Protein AF-A0A7Y9HM21-F1 (afdb_monomer)

Secondary structure (DSSP, 8-state):
-----HHHHHHHHHHHHHHHH-SEES-HHHHHHHHTT--HHHHHHHHHHHHHTTSEEEEE-TTS-EEEEEP-

Radius of gyration: 11.52 Å; Cα contacts (8 Å, |Δi|>4): 90; chains: 1; bounding box: 28×22×32 Å

Sequence (72 aa):
MSTLQLPDLAAAFVATQCQLSGPLLACPVVLLKTRFSLSLAGAEALAQQLHERRAWRLYRTAGGMACAEVLP

Solvent-accessible surface area (backbone atoms only — not comparable to full-atom values): 4096 Å² total; per-residue (Å²): 135,84,78,77,47,72,69,55,56,50,43,54,51,50,56,53,46,29,76,75,67,41,48,67,40,85,45,47,38,61,51,44,17,66,77,68,72,39,52,72,70,52,15,46,51,52,48,50,50,36,32,78,70,57,52,25,45,74,41,74,44,98,86,70,52,47,28,29,35,46,54,132

Mean predicted aligned error: 7.15 Å

pLDDT: mean 74.2, std 10.39, range [45.03, 90.06]

Nearest PDB structures (foldseek):
  3cta-assembly1_A-2  TM=7.480E-01  e=1.238E-02  Thermoplasma acidophilum DSM 1728
  2b0l-assembly1_A-2  TM=6.253E-01  e=1.086E-01  Bacillus subtilis
  2b0l-assembly1_B-2  TM=6.147E-01  e=8.863E-02  Bacillus subtilis
  5ey2-assembly1_C  TM=6.040E-01  e=2.292E-01  Bacillus cereus ATCC 14579
  5ey2-assembly1_D  TM=6.222E-01  e=4.519E-01  Bacillus cereus ATCC 14579

Structure (mmCIF, N/CA/C/O backbone):
data_AF-A0A7Y9HM21-F1
#
_entry.id   AF-A0A7Y9HM21-F1
#
loop_
_atom_site.group_PDB
_atom_site.id
_atom_site.type_symbol
_atom_site.label_atom_id
_atom_site.label_alt_id
_atom_site.label_comp_id
_atom_site.label_asym_id
_atom_site.label_entity_id
_atom_site.label_seq_id
_atom_site.pdbx_PDB_ins_code
_atom_site.Cartn_x
_atom_site.Cartn_y
_atom_site.Cartn_z
_atom_site.occupancy
_atom_site.B_iso_or_equiv
_atom_site.auth_seq_id
_atom_site.auth_comp_id
_atom_site.auth_asym_id
_atom_site.auth_atom_id
_atom_site.pdbx_PDB_model_num
ATOM 1 N N . MET A 1 1 ? -13.925 -6.444 21.316 1.00 45.03 1 MET A N 1
ATOM 2 C CA . MET A 1 1 ? -13.861 -5.256 20.440 1.00 45.03 1 MET A CA 1
ATOM 3 C C . MET A 1 1 ? -12.519 -5.288 19.733 1.00 45.03 1 MET A C 1
ATOM 5 O O . MET A 1 1 ? -11.515 -4.995 20.365 1.00 45.03 1 MET A O 1
ATOM 9 N N . SER A 1 2 ? -12.471 -5.754 18.485 1.00 49.69 2 SER A N 1
ATOM 10 C CA . SER A 1 2 ? -11.214 -5.832 17.735 1.00 49.69 2 SER A CA 1
ATOM 11 C C . SER A 1 2 ? -10.807 -4.426 17.313 1.00 49.69 2 SER A C 1
ATOM 13 O O . SER A 1 2 ? -11.444 -3.826 16.451 1.00 49.69 2 SER A O 1
ATOM 15 N N . THR A 1 3 ? -9.775 -3.875 17.946 1.00 60.25 3 THR A N 1
ATOM 16 C CA . THR A 1 3 ? -9.080 -2.690 17.444 1.00 60.25 3 THR A CA 1
ATOM 17 C C . THR A 1 3 ? -8.425 -3.079 16.127 1.00 60.25 3 THR A C 1
ATOM 19 O O . THR A 1 3 ? -7.395 -3.751 16.131 1.00 60.25 3 THR A O 1
ATOM 22 N N . LEU A 1 4 ? -9.054 -2.724 15.007 1.00 65.19 4 LEU A N 1
ATOM 23 C CA . LEU A 1 4 ? -8.459 -2.879 13.682 1.00 65.19 4 LEU A CA 1
ATOM 24 C C . LEU A 1 4 ? -7.113 -2.153 13.683 1.00 65.19 4 LEU A C 1
ATOM 26 O O . LEU A 1 4 ? -7.057 -0.943 13.916 1.00 65.19 4 LEU A O 1
ATOM 30 N N . GLN A 1 5 ? -6.027 -2.899 13.488 1.00 82.25 5 GLN A N 1
ATOM 31 C CA . GLN A 1 5 ? -4.697 -2.312 13.479 1.00 82.25 5 GLN A CA 1
ATOM 32 C C . GLN A 1 5 ? -4.534 -1.482 12.197 1.00 82.25 5 GLN A C 1
ATOM 34 O O . GLN A 1 5 ? -5.141 -1.780 11.166 1.00 82.25 5 GLN A O 1
ATOM 39 N N . LEU A 1 6 ? -3.704 -0.435 12.238 1.00 81.50 6 LEU A N 1
ATOM 40 C CA . LEU A 1 6 ? -3.418 0.423 11.077 1.00 81.50 6 LEU A CA 1
ATOM 41 C C . LEU A 1 6 ? -3.104 -0.379 9.786 1.00 81.50 6 LEU A C 1
ATOM 43 O O . LEU A 1 6 ? -3.628 -0.012 8.734 1.00 81.50 6 LEU A O 1
ATOM 47 N N . PRO A 1 7 ? -2.347 -1.498 9.833 1.00 79.44 7 PRO A N 1
ATOM 48 C CA . PRO A 1 7 ? -2.100 -2.333 8.658 1.00 79.44 7 PRO A CA 1
ATOM 49 C C . PRO A 1 7 ? -3.353 -3.000 8.080 1.00 79.44 7 PRO A C 1
ATOM 51 O O . PRO A 1 7 ? -3.417 -3.214 6.874 1.00 79.44 7 PRO A O 1
ATOM 54 N N . ASP A 1 8 ? -4.353 -3.322 8.902 1.00 80.62 8 ASP A N 1
ATOM 55 C CA . ASP A 1 8 ? -5.609 -3.925 8.438 1.00 80.62 8 ASP A CA 1
ATOM 56 C C . ASP A 1 8 ? -6.494 -2.886 7.746 1.00 80.62 8 ASP A C 1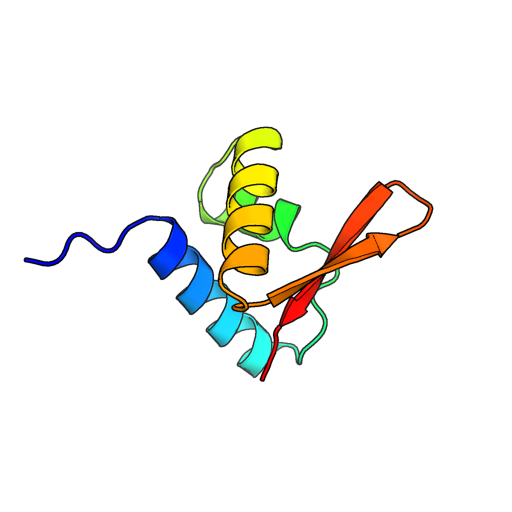
ATOM 58 O O . ASP A 1 8 ? -7.051 -3.144 6.679 1.00 80.62 8 ASP A O 1
ATOM 62 N N . LEU A 1 9 ? -6.559 -1.674 8.307 1.00 82.81 9 LEU A N 1
ATOM 63 C CA . LEU A 1 9 ? -7.246 -0.542 7.679 1.00 82.81 9 LEU A CA 1
ATOM 64 C C . LEU A 1 9 ? -6.592 -0.163 6.346 1.00 82.81 9 LEU A C 1
ATOM 66 O O . LEU A 1 9 ? -7.284 0.140 5.373 1.00 82.81 9 LEU A O 1
ATOM 70 N N . ALA A 1 10 ? -5.262 -0.200 6.290 1.00 81.50 10 ALA A N 1
ATOM 71 C CA . ALA A 1 10 ? -4.511 0.076 5.077 1.00 81.50 10 ALA A CA 1
ATOM 72 C C . ALA A 1 10 ? -4.727 -1.010 4.013 1.00 81.50 10 ALA A C 1
ATOM 74 O O . ALA A 1 10 ? -4.958 -0.672 2.855 1.00 81.50 10 ALA A O 1
ATOM 75 N N . ALA A 1 11 ? -4.756 -2.290 4.398 1.00 78.75 11 ALA A N 1
ATOM 76 C CA . ALA A 1 11 ? -5.063 -3.390 3.485 1.00 78.75 11 ALA A CA 1
ATOM 77 C C . ALA A 1 11 ? -6.478 -3.265 2.890 1.00 78.75 11 ALA A C 1
ATOM 79 O O . ALA A 1 11 ? -6.646 -3.365 1.676 1.00 78.75 11 ALA A O 1
ATOM 80 N N . ALA A 1 12 ? -7.485 -2.965 3.720 1.00 80.50 12 ALA A N 1
ATOM 81 C CA . ALA A 1 12 ? -8.863 -2.766 3.265 1.00 80.50 12 ALA A CA 1
ATOM 82 C C . ALA A 1 12 ? -9.005 -1.560 2.316 1.00 80.50 12 ALA A C 1
ATOM 84 O O . ALA A 1 12 ? -9.703 -1.631 1.300 1.00 80.50 12 ALA A O 1
ATOM 85 N N . P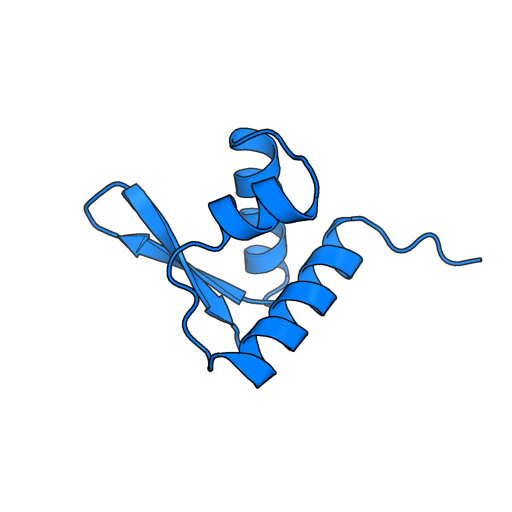HE A 1 13 ? -8.309 -0.457 2.613 1.00 82.12 13 PHE A N 1
ATOM 86 C CA . PHE A 1 13 ? -8.265 0.710 1.732 1.00 82.12 13 PHE A CA 1
ATOM 87 C C . PHE A 1 13 ? -7.655 0.366 0.368 1.00 82.12 13 PHE A C 1
ATOM 89 O O . PHE A 1 13 ? -8.219 0.725 -0.664 1.00 82.12 13 PHE A O 1
ATOM 96 N N . VAL A 1 14 ? -6.537 -0.362 0.356 1.00 75.12 14 VAL A N 1
ATOM 97 C CA . VAL A 1 14 ? -5.852 -0.780 -0.874 1.00 75.12 14 VAL A CA 1
ATOM 98 C C . VAL A 1 14 ? -6.721 -1.719 -1.715 1.00 75.12 14 VAL A C 1
ATOM 100 O O . VAL A 1 14 ? -6.853 -1.500 -2.918 1.00 75.12 14 VAL A O 1
ATOM 103 N N . ALA A 1 15 ? -7.388 -2.693 -1.092 1.00 73.94 15 ALA A N 1
ATOM 104 C CA . ALA A 1 15 ? -8.336 -3.571 -1.780 1.00 73.94 15 ALA A CA 1
ATOM 105 C C . ALA A 1 15 ? -9.487 -2.780 -2.434 1.00 73.94 15 ALA A C 1
ATOM 107 O O . ALA A 1 15 ? -9.850 -3.034 -3.581 1.00 73.94 15 ALA A O 1
ATOM 108 N N . THR A 1 16 ? -10.008 -1.759 -1.743 1.00 75.88 16 THR A N 1
ATOM 109 C CA . THR A 1 16 ? -11.054 -0.871 -2.286 1.00 75.88 16 THR A CA 1
ATOM 110 C C . THR A 1 16 ? -10.542 -0.058 -3.480 1.00 75.88 16 THR A C 1
ATOM 112 O O . THR A 1 16 ? -11.234 0.084 -4.485 1.00 75.88 16 THR A O 1
ATOM 115 N N . GLN A 1 17 ? -9.311 0.458 -3.409 1.00 72.56 17 GLN A N 1
ATOM 116 C CA . GLN A 1 17 ? -8.703 1.212 -4.511 1.00 72.56 17 GLN A CA 1
ATOM 117 C C . GLN A 1 17 ? -8.481 0.349 -5.759 1.00 72.56 17 GLN A C 1
ATOM 119 O O . GLN A 1 17 ? -8.699 0.830 -6.870 1.00 72.56 17 GLN A O 1
ATOM 124 N N . CYS A 1 18 ? -8.130 -0.930 -5.586 1.00 67.69 18 CYS A N 1
ATOM 125 C CA . CYS A 1 18 ? -8.008 -1.879 -6.694 1.00 67.69 18 CYS A CA 1
ATOM 126 C C . CYS A 1 18 ? -9.327 -2.071 -7.451 1.00 67.69 18 CYS A C 1
ATOM 128 O O . CYS A 1 18 ? -9.330 -2.147 -8.678 1.00 67.69 18 CYS A O 1
ATOM 130 N N . GLN A 1 19 ? -10.453 -2.134 -6.735 1.00 68.38 19 GLN A N 1
ATOM 131 C CA . GLN A 1 19 ? -11.774 -2.278 -7.355 1.00 68.38 19 GLN A CA 1
ATOM 132 C C . GLN A 1 19 ? -12.179 -1.039 -8.163 1.00 68.38 19 GLN A C 1
ATOM 134 O O . GLN A 1 19 ? -12.897 -1.162 -9.150 1.00 68.38 19 GLN A O 1
ATOM 139 N N . LEU A 1 20 ? -11.720 0.146 -7.751 1.00 69.31 20 LEU A N 1
ATOM 140 C CA . LEU A 1 20 ? -12.083 1.417 -8.380 1.00 69.31 20 LEU A CA 1
ATOM 141 C C . LEU A 1 20 ? -11.169 1.798 -9.552 1.00 69.31 20 LEU A C 1
ATOM 143 O O . LEU A 1 20 ? -11.652 2.332 -10.544 1.00 69.31 20 LEU A O 1
ATOM 147 N N . SER A 1 21 ? -9.861 1.555 -9.433 1.00 65.50 21 SER A N 1
ATOM 148 C CA . SER A 1 21 ? -8.850 2.068 -10.377 1.00 65.50 21 SER A CA 1
ATOM 149 C C . SER A 1 21 ? -8.105 0.973 -11.149 1.00 65.50 21 SER A C 1
ATOM 151 O O . SER A 1 21 ? -7.255 1.279 -11.983 1.00 65.50 21 SER A O 1
ATOM 153 N N . GLY A 1 22 ? -8.412 -0.300 -10.890 1.00 64.25 22 GLY A N 1
ATOM 154 C CA . GLY A 1 22 ? -7.644 -1.432 -11.399 1.00 64.25 22 GLY A CA 1
ATOM 155 C C . GLY A 1 22 ? -6.391 -1.729 -10.559 1.00 64.25 22 GLY A C 1
ATOM 156 O O . GLY A 1 22 ? -6.131 -1.068 -9.552 1.00 64.25 22 GLY A O 1
ATOM 157 N N . PRO A 1 23 ? -5.603 -2.745 -10.951 1.00 63.22 23 PRO A N 1
ATOM 158 C CA . PRO A 1 23 ? -4.547 -3.309 -10.109 1.00 63.22 23 PRO A CA 1
ATOM 159 C C . PRO A 1 23 ? -3.326 -2.398 -9.923 1.00 63.22 23 PRO A C 1
AT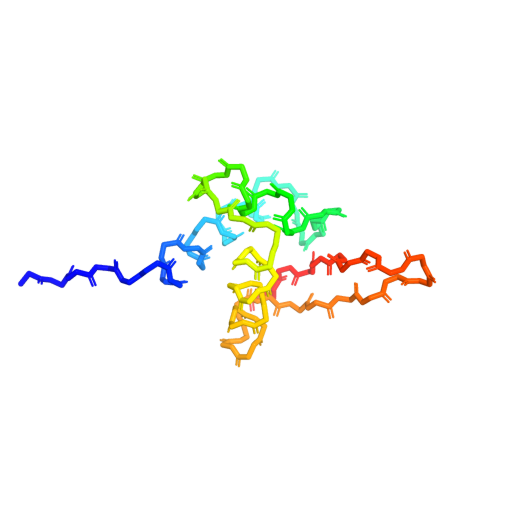OM 161 O O . PRO A 1 23 ? -2.544 -2.635 -9.011 1.00 63.22 23 PRO A O 1
ATOM 164 N N . LEU A 1 24 ? -3.142 -1.352 -10.735 1.00 60.12 24 LEU A N 1
ATOM 165 C CA . LEU A 1 24 ? -1.945 -0.505 -10.706 1.00 60.12 24 LEU A CA 1
ATOM 166 C C . LEU A 1 24 ? -2.196 0.824 -9.982 1.00 60.12 24 LEU A C 1
ATOM 168 O O . LEU A 1 24 ? -2.899 1.696 -10.488 1.00 60.12 24 LEU A O 1
ATOM 172 N N . LEU A 1 25 ? -1.542 1.019 -8.832 1.00 64.06 25 LEU A N 1
ATOM 173 C CA . LEU A 1 25 ? -1.489 2.305 -8.135 1.00 64.06 25 LEU A CA 1
ATOM 174 C C . LEU A 1 25 ? -0.132 2.981 -8.373 1.00 64.06 25 LEU A C 1
ATOM 176 O O . LEU A 1 25 ? 0.920 2.482 -7.967 1.00 64.06 25 LEU A O 1
ATOM 180 N N . ALA A 1 26 ? -0.168 4.164 -8.993 1.00 57.91 26 ALA A N 1
ATOM 181 C CA . ALA A 1 26 ? 1.022 4.918 -9.395 1.00 57.91 26 ALA A CA 1
ATOM 182 C C . ALA A 1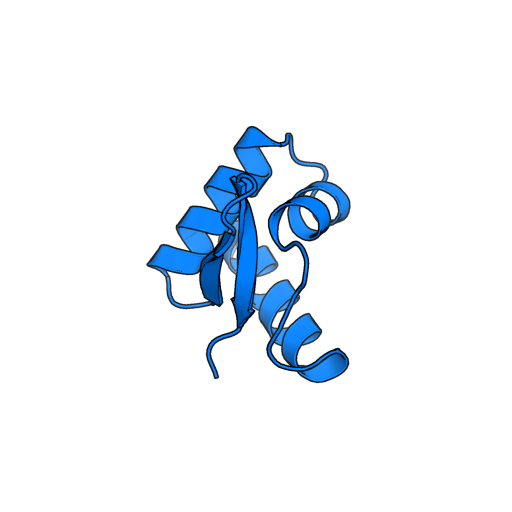 26 ? 1.902 5.392 -8.218 1.00 57.91 26 ALA A C 1
ATOM 184 O O . ALA A 1 26 ? 3.093 5.619 -8.409 1.00 57.91 26 ALA A O 1
ATOM 185 N N . CYS A 1 27 ? 1.358 5.541 -6.999 1.00 66.31 27 CYS A N 1
ATOM 186 C CA . CYS A 1 27 ? 2.164 5.870 -5.816 1.00 66.31 27 CYS A CA 1
ATOM 187 C C . CYS A 1 27 ? 1.481 5.473 -4.483 1.00 66.31 27 CYS A C 1
ATOM 189 O O . CYS A 1 27 ? 0.868 6.314 -3.814 1.00 66.31 27 CYS A O 1
ATOM 191 N N . PRO A 1 28 ? 1.579 4.201 -4.060 1.00 72.06 28 PRO A N 1
ATOM 192 C CA . PRO A 1 28 ? 1.052 3.698 -2.786 1.00 72.06 28 PRO A CA 1
ATOM 193 C C . PRO A 1 28 ? 1.447 4.524 -1.560 1.00 72.06 28 PRO A C 1
ATOM 195 O O . PRO A 1 28 ? 0.616 4.804 -0.699 1.00 72.06 28 PRO A O 1
ATOM 198 N N . VAL A 1 29 ? 2.713 4.936 -1.483 1.00 77.81 29 VAL A N 1
ATOM 199 C CA . VAL A 1 29 ? 3.269 5.624 -0.312 1.00 77.81 29 VAL A CA 1
ATOM 200 C C . VAL A 1 29 ? 2.616 6.993 -0.124 1.00 77.81 29 VAL A C 1
ATOM 202 O O . VAL A 1 29 ? 2.226 7.335 0.987 1.00 77.81 29 VAL A O 1
ATOM 205 N N . VAL A 1 30 ? 2.426 7.764 -1.199 1.00 78.50 30 VAL A N 1
ATOM 206 C CA . VAL A 1 30 ? 1.785 9.090 -1.131 1.00 78.50 30 VAL A CA 1
ATOM 207 C C . VAL A 1 30 ? 0.311 8.970 -0.736 1.00 78.50 30 VAL A C 1
ATOM 209 O O . VAL A 1 30 ? -0.175 9.766 0.074 1.00 78.50 30 VAL A O 1
ATOM 212 N N . LEU A 1 31 ? -0.387 7.950 -1.243 1.00 79.56 31 LEU A N 1
ATOM 213 C CA . LEU A 1 31 ? -1.778 7.673 -0.880 1.00 79.56 31 LEU A CA 1
ATOM 214 C C . LEU A 1 31 ? -1.911 7.287 0.596 1.00 79.56 31 LEU A C 1
ATOM 216 O O . LEU A 1 31 ? -2.727 7.876 1.301 1.00 79.56 31 LEU A O 1
ATOM 220 N N . LEU A 1 32 ? -1.076 6.366 1.088 1.00 81.94 32 LEU A N 1
ATOM 221 C CA . LEU A 1 32 ? -1.055 5.980 2.502 1.00 81.94 32 LEU A CA 1
ATOM 222 C C . LEU A 1 32 ? -0.693 7.161 3.407 1.00 81.94 32 LEU A C 1
ATOM 224 O O . LEU A 1 32 ? -1.366 7.398 4.410 1.00 81.94 32 LEU A O 1
ATOM 228 N N . LYS A 1 33 ? 0.326 7.940 3.026 1.00 85.94 33 LYS A N 1
ATOM 229 C CA . LYS A 1 33 ? 0.756 9.147 3.739 1.00 85.94 33 LYS A CA 1
ATOM 230 C C . LYS A 1 33 ? -0.402 10.126 3.913 1.00 85.94 33 LYS A C 1
ATOM 232 O O . LYS A 1 33 ? -0.646 10.597 5.018 1.00 85.94 33 LYS A O 1
ATOM 237 N N . THR A 1 34 ? -1.129 10.402 2.832 1.00 85.06 34 THR A N 1
ATOM 238 C CA . THR A 1 34 ? -2.243 11.359 2.831 1.00 85.06 34 THR A CA 1
ATOM 239 C C . THR A 1 34 ? -3.448 10.810 3.591 1.00 85.06 34 THR A C 1
ATOM 241 O O . THR A 1 34 ? -4.029 11.508 4.416 1.00 85.06 34 THR A O 1
ATOM 244 N N . ARG A 1 35 ? -3.806 9.540 3.361 1.00 86.50 35 ARG A N 1
ATOM 245 C CA . ARG A 1 35 ? -5.005 8.914 3.933 1.00 86.50 35 ARG A CA 1
ATOM 246 C C . ARG A 1 35 ? -4.910 8.672 5.438 1.00 86.50 35 ARG A C 1
ATOM 248 O O . ARG A 1 35 ? -5.938 8.737 6.116 1.00 86.50 35 ARG A O 1
ATOM 255 N N . PHE A 1 36 ? -3.714 8.355 5.927 1.00 86.62 36 PHE A N 1
ATOM 256 C CA . PHE A 1 36 ? -3.447 8.011 7.325 1.00 86.62 36 PHE A CA 1
ATOM 257 C C . PHE A 1 36 ? -2.609 9.071 8.055 1.00 86.62 36 PHE A C 1
ATOM 259 O O . PHE A 1 36 ? -2.174 8.828 9.176 1.00 86.62 36 PHE A O 1
ATOM 266 N N . SER A 1 37 ? -2.376 10.234 7.432 1.00 90.06 37 SER A N 1
ATOM 267 C CA . SER A 1 37 ? -1.586 11.345 7.989 1.00 90.06 37 SER A CA 1
ATOM 268 C C . SER A 1 37 ? -0.213 10.908 8.524 1.00 90.06 37 SER A C 1
ATOM 270 O O . SER A 1 37 ? 0.233 11.353 9.579 1.00 90.06 37 SER A O 1
ATOM 272 N N . LEU A 1 38 ? 0.459 10.011 7.798 1.00 85.56 38 LEU A N 1
ATOM 273 C CA . LEU A 1 38 ? 1.753 9.451 8.194 1.00 85.56 38 LEU A CA 1
ATOM 274 C C . LEU A 1 38 ? 2.912 10.338 7.728 1.00 85.56 38 LEU A C 1
ATOM 276 O O . LEU A 1 38 ? 2.796 11.122 6.784 1.00 85.56 38 LEU A O 1
ATOM 280 N N . SER A 1 39 ? 4.076 10.174 8.357 1.00 88.81 39 SER A N 1
ATOM 281 C CA . SER A 1 39 ? 5.336 10.637 7.770 1.00 88.81 39 SER A CA 1
ATOM 282 C C . SER A 1 39 ? 5.671 9.814 6.520 1.00 88.81 39 SER A C 1
ATOM 284 O O . SER A 1 39 ? 5.123 8.730 6.317 1.00 88.81 39 SER A O 1
ATOM 286 N N . LEU A 1 40 ? 6.589 10.305 5.679 1.00 82.56 40 LEU A N 1
ATOM 287 C CA . LEU A 1 40 ? 7.046 9.545 4.508 1.00 82.56 40 LEU A CA 1
ATOM 288 C C . LEU A 1 40 ? 7.598 8.170 4.924 1.00 82.56 40 LEU A C 1
ATOM 290 O O . LEU A 1 40 ? 7.134 7.155 4.419 1.00 82.56 40 LEU A O 1
ATOM 294 N N . ALA A 1 41 ? 8.482 8.142 5.925 1.00 84.31 41 ALA A N 1
ATOM 295 C CA . ALA A 1 41 ? 9.039 6.906 6.473 1.00 84.31 41 ALA A CA 1
ATOM 296 C C . ALA A 1 41 ? 7.960 5.975 7.060 1.00 84.31 41 ALA A C 1
ATOM 298 O O . ALA A 1 41 ? 8.024 4.762 6.883 1.00 84.31 41 ALA A O 1
ATOM 299 N N . GLY A 1 42 ? 6.938 6.527 7.726 1.00 85.81 42 GLY A N 1
ATOM 300 C CA . GLY A 1 42 ? 5.823 5.738 8.256 1.00 85.81 42 GLY A CA 1
ATOM 301 C C . GLY A 1 42 ? 4.953 5.127 7.155 1.00 85.81 42 GLY A C 1
ATOM 302 O O . GLY A 1 42 ? 4.544 3.974 7.260 1.00 85.81 42 GLY A O 1
ATOM 303 N N . ALA A 1 43 ? 4.705 5.873 6.078 1.00 84.50 43 ALA A N 1
ATOM 304 C CA . ALA A 1 43 ? 3.973 5.378 4.919 1.00 84.50 43 ALA A CA 1
ATOM 305 C C . ALA A 1 43 ? 4.767 4.315 4.141 1.00 84.50 43 ALA A C 1
ATOM 307 O O . ALA A 1 43 ? 4.176 3.341 3.685 1.00 84.50 43 ALA A O 1
ATOM 308 N N . GLU A 1 44 ? 6.090 4.461 4.027 1.00 83.50 44 GLU A N 1
ATOM 309 C CA . GLU A 1 44 ? 6.975 3.443 3.444 1.00 83.50 44 GLU A CA 1
ATOM 310 C C . GLU A 1 44 ? 7.014 2.168 4.289 1.00 83.50 44 GLU A C 1
ATOM 312 O O . GLU A 1 44 ? 6.893 1.072 3.746 1.00 83.50 44 GLU A O 1
ATOM 317 N N . ALA A 1 45 ? 7.114 2.294 5.615 1.00 85.81 45 ALA A N 1
ATOM 318 C CA . ALA A 1 45 ? 7.074 1.151 6.523 1.00 85.81 45 ALA A CA 1
ATOM 319 C C . ALA A 1 45 ? 5.729 0.412 6.438 1.00 85.81 45 ALA A C 1
ATOM 321 O O . ALA A 1 45 ? 5.699 -0.810 6.303 1.00 85.81 45 ALA A O 1
ATOM 322 N N . LEU A 1 46 ? 4.614 1.150 6.441 1.00 85.75 46 LEU A N 1
ATOM 323 C CA . LEU A 1 46 ? 3.281 0.578 6.253 1.00 85.75 46 LEU A CA 1
ATOM 324 C C . LEU A 1 46 ? 3.155 -0.096 4.884 1.00 85.75 46 LEU A C 1
ATOM 326 O O . LEU A 1 46 ? 2.565 -1.169 4.766 1.00 85.75 46 LEU A O 1
ATOM 330 N N . ALA A 1 47 ? 3.746 0.503 3.852 1.00 82.38 47 ALA A N 1
ATOM 331 C CA . ALA A 1 47 ? 3.740 -0.075 2.526 1.00 82.38 47 ALA A CA 1
ATOM 332 C C . ALA A 1 47 ? 4.510 -1.390 2.450 1.00 82.38 47 ALA A C 1
ATOM 334 O O . ALA A 1 47 ? 4.025 -2.363 1.869 1.00 82.38 47 ALA A O 1
ATOM 335 N N . GLN A 1 48 ? 5.684 -1.431 3.067 1.00 83.62 48 GLN A N 1
ATOM 336 C CA . GLN A 1 48 ? 6.499 -2.630 3.167 1.00 83.62 48 GLN A CA 1
ATOM 337 C C . GLN A 1 48 ? 5.767 -3.735 3.947 1.00 83.62 48 GLN A C 1
ATOM 339 O O . GLN A 1 48 ? 5.719 -4.873 3.489 1.00 83.62 48 GLN A O 1
ATOM 344 N N . GLN A 1 49 ? 5.085 -3.395 5.044 1.00 85.81 49 GLN A N 1
ATOM 345 C CA . GLN A 1 49 ? 4.259 -4.352 5.790 1.00 85.81 49 GLN A CA 1
ATOM 346 C C . GLN A 1 49 ? 3.122 -4.934 4.942 1.00 85.81 49 GLN A C 1
ATOM 348 O O . GLN A 1 49 ? 2.879 -6.138 4.959 1.00 85.81 49 GLN A O 1
ATOM 353 N N . LEU A 1 50 ? 2.421 -4.104 4.169 1.00 83.38 50 LEU A N 1
ATOM 354 C CA . LEU A 1 50 ? 1.376 -4.578 3.257 1.00 83.38 50 LEU A CA 1
ATOM 355 C C . LEU A 1 50 ? 1.935 -5.489 2.155 1.00 83.38 50 LEU A C 1
ATOM 357 O O . LEU A 1 50 ? 1.250 -6.415 1.714 1.00 83.38 50 LEU A O 1
ATOM 361 N N . HIS A 1 51 ? 3.182 -5.260 1.739 1.00 83.75 51 HIS A N 1
ATOM 362 C CA . HIS A 1 51 ? 3.876 -6.123 0.791 1.00 83.75 51 HIS A CA 1
ATOM 363 C C . HIS A 1 51 ? 4.207 -7.491 1.384 1.00 83.75 51 HIS A C 1
ATOM 365 O O . HIS A 1 51 ? 3.895 -8.520 0.785 1.00 83.75 51 HIS A O 1
ATOM 371 N N . GLU A 1 52 ? 4.760 -7.510 2.592 1.00 85.06 52 GLU A N 1
ATOM 372 C CA . GLU A 1 52 ? 5.067 -8.737 3.331 1.00 85.06 52 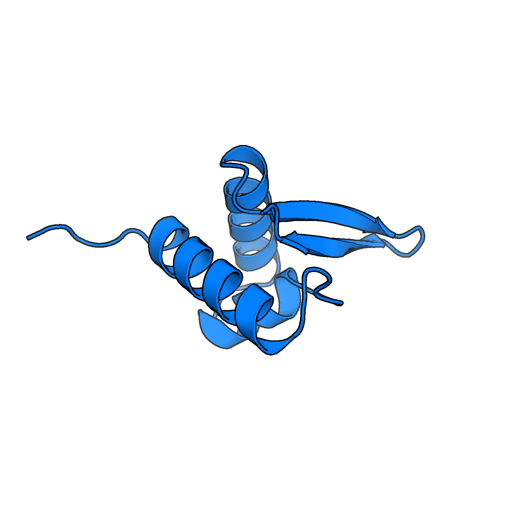GLU A CA 1
ATOM 373 C C . GLU A 1 52 ? 3.808 -9.564 3.619 1.00 85.06 52 GLU A C 1
ATOM 375 O O . GLU A 1 52 ? 3.826 -10.791 3.529 1.00 85.06 52 GLU A O 1
ATOM 380 N N . ARG A 1 53 ? 2.680 -8.891 3.871 1.00 81.50 53 ARG A N 1
ATOM 381 C CA . ARG A 1 53 ? 1.363 -9.518 4.057 1.00 81.50 53 ARG A CA 1
ATOM 382 C C . ARG A 1 53 ? 0.690 -9.953 2.752 1.00 81.50 53 ARG A C 1
ATOM 384 O O . ARG A 1 53 ? -0.417 -10.479 2.807 1.00 81.50 53 ARG A O 1
ATOM 391 N N . ARG A 1 54 ? 1.330 -9.743 1.595 1.00 78.12 54 ARG A N 1
ATOM 392 C CA . ARG A 1 54 ? 0.787 -10.034 0.255 1.00 78.12 54 ARG A CA 1
ATOM 393 C C . ARG A 1 54 ? -0.537 -9.322 -0.056 1.00 78.12 54 ARG A C 1
ATOM 395 O O . ARG A 1 54 ? -1.275 -9.776 -0.919 1.00 78.12 54 ARG A O 1
ATOM 402 N N . ALA A 1 55 ? -0.825 -8.199 0.601 1.00 77.31 55 ALA A N 1
ATOM 403 C CA . ALA A 1 55 ? -1.965 -7.353 0.239 1.00 77.31 55 ALA A CA 1
ATOM 404 C C . ALA A 1 55 ? -1.692 -6.581 -1.065 1.00 77.31 55 ALA A C 1
ATOM 406 O O . ALA A 1 55 ? -2.605 -6.265 -1.820 1.00 77.31 55 ALA A O 1
ATOM 407 N N . TRP A 1 56 ? -0.418 -6.293 -1.346 1.00 77.44 56 TRP A N 1
ATOM 408 C CA . TRP A 1 56 ? 0.035 -5.734 -2.618 1.00 77.44 56 TRP A CA 1
ATOM 409 C C . TRP A 1 56 ? 1.488 -6.118 -2.921 1.00 77.44 56 TRP A C 1
ATOM 411 O O . TRP A 1 56 ? 2.209 -6.666 -2.084 1.00 77.44 56 TRP A O 1
ATOM 421 N N . ARG A 1 57 ? 1.956 -5.814 -4.124 1.00 76.19 57 ARG A N 1
ATOM 422 C CA . ARG A 1 57 ? 3.336 -5.984 -4.562 1.00 76.19 57 ARG A CA 1
ATOM 423 C C . ARG A 1 57 ? 3.961 -4.623 -4.823 1.00 76.19 57 ARG A C 1
ATOM 425 O O . ARG A 1 57 ? 3.501 -3.890 -5.689 1.00 76.19 57 ARG A O 1
ATOM 432 N N . LEU A 1 58 ? 5.012 -4.294 -4.075 1.00 76.00 58 LEU A N 1
ATOM 433 C CA . LEU A 1 58 ? 5.780 -3.073 -4.299 1.00 76.00 58 LEU A CA 1
ATOM 434 C C . LEU A 1 58 ? 6.800 -3.282 -5.421 1.00 76.00 58 LEU A C 1
ATOM 436 O O . LEU A 1 58 ? 7.573 -4.236 -5.400 1.00 76.00 58 LEU A O 1
ATOM 440 N N . TYR A 1 59 ? 6.840 -2.345 -6.362 1.00 71.75 59 TYR A N 1
ATOM 441 C CA . TYR A 1 59 ? 7.814 -2.268 -7.441 1.00 71.75 59 TYR A CA 1
ATOM 442 C C . TYR A 1 59 ? 8.597 -0.975 -7.317 1.00 71.75 59 TYR A C 1
ATOM 444 O O . TYR A 1 59 ? 8.030 0.110 -7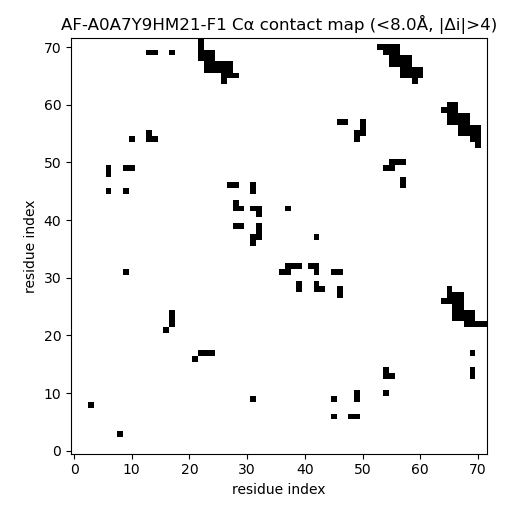.412 1.00 71.75 59 TYR A O 1
ATOM 452 N N . ARG A 1 60 ? 9.915 -1.068 -7.149 1.00 65.69 60 ARG A N 1
ATOM 453 C CA . ARG A 1 60 ? 10.778 0.111 -7.224 1.00 65.69 60 ARG A CA 1
ATOM 454 C C . ARG A 1 60 ? 11.038 0.448 -8.687 1.00 65.69 60 ARG A C 1
ATOM 456 O O . ARG A 1 60 ? 11.588 -0.362 -9.426 1.00 65.69 60 ARG A O 1
ATOM 463 N N . THR A 1 61 ? 10.649 1.648 -9.096 1.00 63.56 61 THR A N 1
ATOM 464 C CA . THR A 1 61 ? 11.059 2.211 -10.386 1.00 63.56 61 THR A CA 1
ATOM 465 C C . THR A 1 61 ? 12.531 2.633 -10.335 1.00 63.56 61 THR A 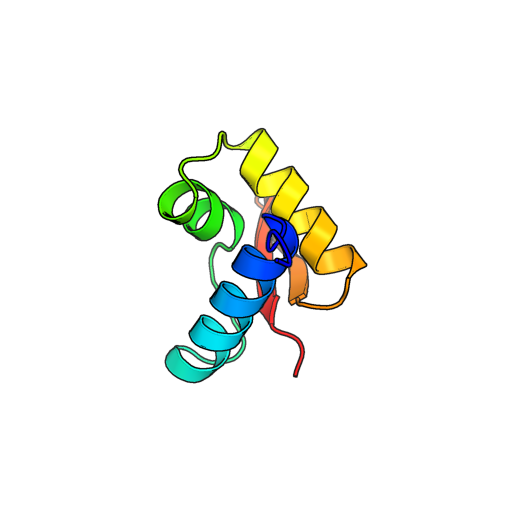C 1
ATOM 467 O O . THR A 1 61 ? 13.081 2.867 -9.257 1.00 63.56 61 THR A O 1
ATOM 470 N N . ALA A 1 62 ? 13.174 2.778 -11.498 1.00 61.25 62 ALA A N 1
ATOM 471 C CA . ALA A 1 62 ? 14.568 3.229 -11.598 1.00 61.25 62 ALA A CA 1
ATOM 472 C C . ALA A 1 62 ? 14.817 4.614 -10.957 1.00 61.25 62 ALA A C 1
ATOM 474 O O . ALA A 1 62 ? 15.942 4.922 -10.579 1.00 61.25 62 ALA A O 1
ATOM 475 N N . GLY A 1 63 ? 13.766 5.428 -10.789 1.00 60.91 63 GLY A N 1
ATOM 476 C CA . GLY A 1 63 ? 13.807 6.721 -10.098 1.00 60.91 63 GLY A CA 1
ATOM 477 C C . GLY A 1 63 ? 13.574 6.656 -8.583 1.00 60.91 63 GLY A C 1
ATOM 478 O O . GLY A 1 63 ? 13.416 7.696 -7.955 1.00 60.91 63 GLY A O 1
ATOM 479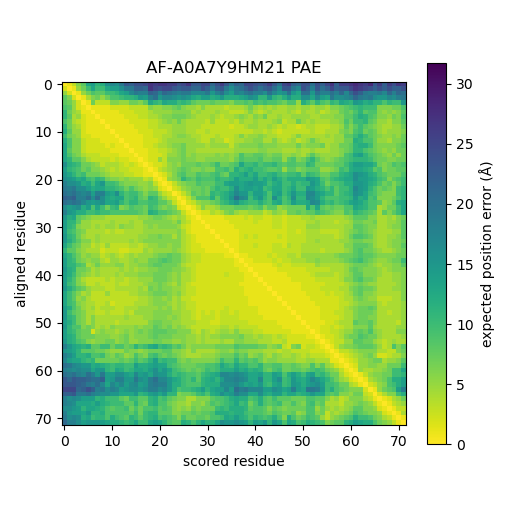 N N . GLY A 1 64 ? 13.500 5.463 -7.985 1.00 62.06 64 GLY A N 1
ATOM 480 C CA . GLY A 1 64 ? 13.346 5.294 -6.537 1.00 62.06 64 GLY A CA 1
ATOM 481 C C . GLY A 1 64 ? 11.908 5.357 -6.009 1.00 62.06 64 GLY A C 1
ATOM 482 O O . GLY A 1 64 ? 11.707 5.124 -4.820 1.00 62.06 64 GLY A O 1
ATOM 483 N N . MET A 1 65 ? 10.892 5.594 -6.850 1.00 55.84 65 MET A N 1
ATOM 484 C CA . MET A 1 65 ? 9.491 5.551 -6.407 1.00 55.84 65 MET A CA 1
ATOM 485 C C . MET A 1 65 ? 8.932 4.128 -6.455 1.00 55.84 65 MET A C 1
ATOM 487 O O . MET A 1 65 ? 8.999 3.459 -7.491 1.00 55.84 65 MET A O 1
ATOM 491 N N . ALA A 1 66 ? 8.385 3.680 -5.322 1.00 60.22 66 ALA A N 1
ATOM 492 C CA . ALA A 1 66 ? 7.756 2.378 -5.163 1.00 60.22 66 ALA A CA 1
ATOM 493 C C . ALA A 1 66 ? 6.306 2.439 -5.666 1.00 60.22 66 ALA A C 1
ATOM 495 O O . ALA A 1 66 ? 5.424 2.874 -4.932 1.00 60.22 66 ALA A O 1
ATOM 496 N N . CYS A 1 67 ? 6.056 2.049 -6.914 1.00 66.00 67 CYS A N 1
ATOM 497 C CA . CYS A 1 67 ? 4.704 1.740 -7.383 1.00 66.00 67 CYS A CA 1
ATOM 498 C C . CYS A 1 67 ? 4.178 0.517 -6.613 1.00 66.00 67 CYS A C 1
ATOM 500 O O . CYS A 1 67 ? 4.972 -0.314 -6.177 1.00 66.00 67 CYS A O 1
ATOM 502 N N . ALA A 1 68 ? 2.862 0.377 -6.448 1.00 65.25 68 ALA A N 1
ATOM 503 C CA . ALA A 1 68 ? 2.272 -0.860 -5.934 1.00 65.25 68 ALA A CA 1
ATOM 504 C C . ALA A 1 68 ? 1.285 -1.417 -6.944 1.00 65.25 68 ALA A C 1
ATOM 506 O O . ALA A 1 68 ? 0.465 -0.681 -7.491 1.00 65.25 68 ALA A O 1
ATOM 507 N N . GLU A 1 69 ? 1.333 -2.726 -7.129 1.00 67.00 69 GLU A N 1
ATOM 508 C CA . GLU A 1 69 ? 0.262 -3.480 -7.761 1.00 67.00 69 GLU A CA 1
ATOM 509 C C . GLU A 1 69 ? -0.516 -4.211 -6.677 1.00 67.00 69 GLU A C 1
ATOM 511 O O . GLU A 1 69 ? 0.073 -4.929 -5.869 1.00 67.00 69 GLU A O 1
ATOM 516 N N . VAL A 1 70 ? -1.826 -4.023 -6.618 1.00 65.00 70 VAL A N 1
ATOM 517 C CA . VAL A 1 70 ? -2.658 -4.785 -5.687 1.00 65.00 70 VAL A CA 1
ATOM 518 C C . VAL A 1 70 ? -2.752 -6.218 -6.199 1.00 65.00 70 VAL A C 1
ATOM 520 O O . VAL A 1 70 ? -3.026 -6.441 -7.377 1.00 65.00 70 VAL A O 1
ATOM 523 N N . LEU A 1 71 ? -2.465 -7.185 -5.327 1.00 63.59 71 LEU A N 1
ATOM 524 C CA . LEU A 1 71 ? -2.564 -8.596 -5.687 1.00 63.59 71 LEU A CA 1
ATOM 525 C C . LEU A 1 71 ? -4.048 -9.008 -5.655 1.00 63.59 71 LEU A C 1
ATOM 527 O O . LEU A 1 71 ? -4.745 -8.588 -4.728 1.00 63.59 71 LEU A O 1
ATOM 531 N N . PRO A 1 72 ? -4.535 -9.771 -6.652 1.00 58.84 72 PRO A N 1
ATOM 532 C CA . PRO A 1 72 ? -5.894 -10.308 -6.647 1.00 58.84 72 PRO A CA 1
ATOM 533 C C . PRO A 1 72 ? -6.121 -11.325 -5.522 1.00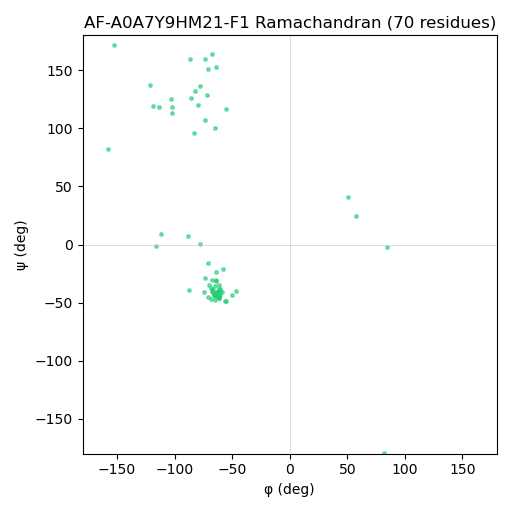 58.84 72 PRO A C 1
ATOM 535 O O . PRO A 1 72 ? -5.146 -12.002 -5.114 1.00 58.84 72 PRO A O 1
#

Foldseek 3Di:
DDPQDLLNVLLVVLVVVCVVPNFKDAAQLVCSCVVVVDDSVRSVVSVVVCCVVLQWPWDQDPVGGTIIGGDD